Protein AF-A0A5C4J0H8-F1 (afdb_monomer_lite)

InterPro domains:
  IPR025110 AMP-binding enzyme, C-terminal domain [PF13193] (44-90)
  IPR045851 AMP-binding enzyme domain superfamily [G3DSA:3.30.300.30] (10-101)

Organism: NCBI:txid2508997

pLDDT: mean 73.98, std 18.16, range [33.25, 94.31]

Sequence (106 aa):
SPGGSGAGRRPMDQAVARARQHSVGNLLHRTARRYPDKVAVVSGQRRVTFAEFDAAVNDVSAHVRERLAGYKRPKYVVFADSLPKNPSGKILKRELRARHGGLAES

Secondary structure (DSSP, 8-state):
-------PPPHHHHHHHHHHHT-HHHHHHHHHHHSTTSEEEEETTEEEEHHHHHHHHHHHHHHHHHHS-GGGS-S-----S---B-TTS-B-HHHHHHHHGGGGG-

Structure (mmCIF, N/CA/C/O backbone):
data_AF-A0A5C4J0H8-F1
#
_entry.id   AF-A0A5C4J0H8-F1
#
loop_
_atom_site.group_PDB
_atom_site.id
_atom_site.type_symbol
_atom_site.label_atom_id
_atom_site.label_alt_id
_atom_site.label_comp_id
_atom_site.label_asym_id
_atom_site.label_entity_id
_atom_site.label_seq_id
_atom_site.pdbx_PDB_ins_code
_atom_site.Cartn_x
_atom_site.Cartn_y
_atom_site.Cartn_z
_atom_site.occupancy
_atom_site.B_iso_or_equiv
_atom_site.auth_seq_id
_atom_site.auth_comp_id
_atom_site.auth_asym_id
_atom_site.auth_atom_id
_atom_site.pdbx_PDB_model_num
ATOM 1 N N . SER A 1 1 ? -6.389 -11.241 -53.288 1.00 34.34 1 SER A N 1
ATOM 2 C CA . SER A 1 1 ? -5.378 -10.535 -52.474 1.00 34.34 1 SER A CA 1
ATOM 3 C C . SER A 1 1 ? -5.359 -9.058 -52.822 1.00 34.34 1 SER A C 1
ATOM 5 O O . SER A 1 1 ? -5.533 -8.773 -53.999 1.00 34.34 1 SER A O 1
ATOM 7 N N . PRO A 1 2 ? -5.014 -8.150 -51.891 1.00 56.47 2 PRO A N 1
ATOM 8 C CA . PRO A 1 2 ? -5.440 -8.095 -50.484 1.00 56.47 2 PRO A CA 1
ATOM 9 C C . PRO A 1 2 ? -5.848 -6.656 -50.060 1.00 56.47 2 PRO A C 1
ATOM 11 O O . PRO A 1 2 ? -5.533 -5.693 -50.750 1.00 56.47 2 PRO A O 1
ATOM 14 N N . GLY A 1 3 ? -6.468 -6.483 -48.886 1.00 34.91 3 GLY A N 1
ATOM 15 C CA . GLY A 1 3 ? -6.481 -5.173 -48.220 1.00 34.91 3 GLY A CA 1
ATOM 16 C C . GLY A 1 3 ? -7.513 -5.004 -47.105 1.00 34.91 3 GLY A C 1
ATOM 17 O O . GLY A 1 3 ? -8.700 -4.916 -47.383 1.00 34.91 3 GLY A O 1
ATOM 18 N N . GLY A 1 4 ? -7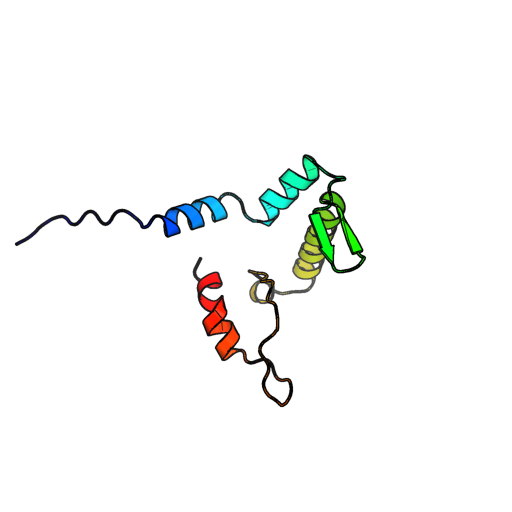.042 -4.875 -45.857 1.00 33.25 4 GLY A N 1
ATOM 19 C CA . GLY A 1 4 ? -7.771 -4.134 -44.817 1.00 33.25 4 GLY A CA 1
ATOM 20 C C . GLY A 1 4 ? -8.355 -4.923 -43.642 1.00 33.25 4 GLY A C 1
ATOM 21 O O . GLY A 1 4 ? -9.523 -4.753 -43.316 1.00 33.25 4 GLY A O 1
ATOM 22 N N . SER A 1 5 ? -7.550 -5.737 -42.952 1.00 39.12 5 SER A N 1
ATOM 23 C CA . SER A 1 5 ? -7.891 -6.259 -41.618 1.00 39.12 5 SER A CA 1
ATOM 24 C C . SER A 1 5 ? -7.893 -5.121 -40.585 1.00 39.1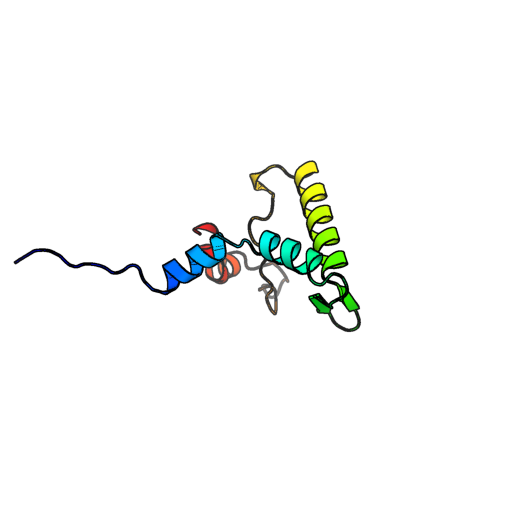2 5 SER A C 1
ATOM 26 O O . SER A 1 5 ? -6.844 -4.752 -40.052 1.00 39.12 5 SER A O 1
ATOM 28 N N . GLY A 1 6 ? -9.074 -4.585 -40.275 1.00 45.50 6 GLY A N 1
ATOM 29 C CA . GLY A 1 6 ? -9.310 -3.742 -39.106 1.00 45.50 6 GLY A CA 1
ATOM 30 C C . GLY A 1 6 ? -9.179 -4.561 -37.823 1.00 45.50 6 GLY A C 1
ATOM 31 O O . GLY A 1 6 ? -10.156 -5.114 -37.325 1.00 45.50 6 GLY A O 1
ATOM 32 N N . ALA A 1 7 ? -7.964 -4.652 -37.282 1.00 45.28 7 ALA A N 1
ATOM 33 C CA . ALA A 1 7 ? -7.727 -5.236 -35.968 1.00 45.28 7 ALA A CA 1
ATOM 34 C C . ALA A 1 7 ? -8.271 -4.282 -34.890 1.00 45.28 7 ALA A C 1
ATOM 36 O O . ALA A 1 7 ? -7.575 -3.382 -34.415 1.00 45.28 7 ALA A O 1
ATOM 37 N N . GLY A 1 8 ? -9.543 -4.461 -34.524 1.00 46.00 8 GLY A N 1
ATOM 38 C CA . GLY A 1 8 ? -10.130 -3.839 -33.343 1.00 46.00 8 GLY A CA 1
ATOM 39 C C . GLY A 1 8 ? -9.268 -4.161 -32.123 1.00 46.00 8 GLY A C 1
ATOM 40 O O . GLY A 1 8 ? -9.045 -5.327 -31.796 1.00 46.00 8 GLY A O 1
ATOM 41 N N . ARG A 1 9 ? -8.730 -3.120 -31.479 1.00 47.44 9 ARG A N 1
ATOM 42 C CA . ARG A 1 9 ? -7.897 -3.246 -30.275 1.00 47.44 9 ARG A CA 1
ATOM 43 C C . ARG A 1 9 ? -8.648 -4.088 -29.235 1.00 47.44 9 ARG A C 1
ATOM 45 O O . ARG A 1 9 ? -9.810 -3.793 -28.945 1.00 47.44 9 ARG A O 1
ATOM 52 N N . ARG A 1 10 ? -8.009 -5.145 -28.717 1.00 47.41 10 ARG A N 1
ATOM 53 C CA . ARG A 1 10 ? -8.671 -6.169 -27.891 1.00 47.41 10 ARG A CA 1
ATOM 54 C C . ARG A 1 10 ? -9.324 -5.533 -26.649 1.00 47.41 10 ARG A C 1
ATOM 56 O O . ARG A 1 10 ? -8.739 -4.619 -26.070 1.00 47.41 10 ARG A O 1
ATOM 63 N N . PRO A 1 11 ? -10.483 -6.035 -26.180 1.00 45.03 11 PRO A N 1
ATOM 64 C CA . PRO A 1 11 ? -11.201 -5.498 -25.014 1.00 45.03 11 PRO A CA 1
ATOM 65 C C . PRO A 1 11 ? -10.332 -5.362 -23.752 1.00 45.03 11 PRO A C 1
ATOM 67 O O . PRO A 1 11 ? -10.494 -4.424 -22.973 1.00 45.03 11 PRO A O 1
ATOM 70 N N . MET A 1 12 ? -9.360 -6.268 -23.591 1.00 38.31 12 MET A N 1
ATOM 71 C CA . MET A 1 12 ? -8.393 -6.262 -22.493 1.00 38.31 12 MET A CA 1
ATOM 72 C C . MET A 1 12 ? -7.502 -5.005 -22.500 1.00 38.31 12 MET A C 1
ATOM 74 O O . MET A 1 12 ? -7.261 -4.426 -21.445 1.00 38.31 12 MET A O 1
ATOM 78 N N . ASP A 1 13 ? -7.083 -4.520 -23.674 1.00 41.00 13 ASP A N 1
ATOM 79 C CA . ASP A 1 13 ? -6.216 -3.339 -23.796 1.00 41.00 13 ASP A CA 1
ATOM 80 C C . ASP A 1 13 ? -6.963 -2.057 -23.396 1.00 41.00 13 ASP A C 1
ATOM 82 O O . ASP A 1 13 ? -6.387 -1.149 -22.797 1.00 41.00 13 ASP A O 1
ATOM 86 N N . GLN A 1 14 ? -8.272 -1.994 -23.667 1.00 38.75 14 GLN A N 1
ATOM 87 C CA . GLN A 1 14 ? -9.125 -0.873 -23.261 1.00 38.75 14 GLN A CA 1
ATOM 88 C C . GLN A 1 14 ? -9.427 -0.888 -21.756 1.00 38.75 14 GLN A C 1
ATOM 90 O O . GLN A 1 14 ? -9.462 0.171 -21.126 1.00 38.75 14 GLN A O 1
ATOM 95 N N . ALA A 1 15 ? -9.598 -2.074 -21.161 1.00 42.88 15 ALA A N 1
ATOM 96 C CA . ALA A 1 15 ? -9.755 -2.234 -19.716 1.00 42.88 15 ALA A CA 1
ATOM 97 C C . ALA A 1 15 ? -8.474 -1.841 -18.963 1.00 42.88 15 ALA A C 1
ATOM 99 O O . ALA A 1 15 ? -8.536 -1.094 -17.986 1.00 42.88 15 ALA A O 1
ATOM 100 N N . VAL A 1 16 ? -7.309 -2.257 -19.471 1.00 46.75 16 VAL A N 1
ATOM 101 C CA . VAL A 1 16 ? -5.998 -1.854 -18.947 1.00 46.75 16 VAL A CA 1
ATOM 102 C C . VAL A 1 16 ? -5.786 -0.343 -19.106 1.00 46.75 16 VAL A C 1
ATOM 104 O O . VAL A 1 16 ? -5.356 0.310 -18.160 1.00 46.75 16 VAL A O 1
ATOM 107 N N . ALA A 1 17 ? -6.159 0.261 -20.240 1.00 43.75 17 ALA A N 1
ATOM 108 C CA . ALA A 1 17 ? -6.060 1.711 -20.445 1.00 43.75 17 ALA A CA 1
ATOM 109 C C . ALA A 1 17 ? -6.992 2.530 -19.524 1.00 43.75 17 ALA A C 1
ATOM 111 O O . ALA A 1 17 ? -6.567 3.545 -18.967 1.00 43.75 17 ALA A O 1
ATOM 112 N N . ARG A 1 18 ? -8.234 2.078 -19.288 1.00 43.03 18 ARG A N 1
ATOM 113 C CA . ARG A 1 18 ? -9.139 2.681 -18.286 1.00 43.03 18 ARG A CA 1
ATOM 114 C C . ARG A 1 18 ? -8.610 2.521 -16.861 1.00 43.03 18 ARG A C 1
ATOM 116 O O . ARG A 1 18 ? -8.686 3.464 -16.078 1.00 43.03 18 ARG A O 1
ATOM 123 N N . ALA A 1 19 ? -8.019 1.371 -16.535 1.00 43.72 19 ALA A N 1
ATOM 124 C CA . ALA A 1 19 ? -7.353 1.162 -15.252 1.00 43.72 19 ALA A CA 1
ATOM 125 C C . ALA A 1 19 ? -6.136 2.093 -15.078 1.00 43.72 19 ALA A C 1
ATOM 127 O O . ALA A 1 19 ? -5.895 2.589 -13.983 1.00 43.72 19 ALA A O 1
ATOM 128 N N . ARG A 1 20 ? -5.410 2.427 -16.156 1.00 42.94 20 ARG A N 1
ATOM 129 C CA . ARG A 1 20 ? -4.316 3.419 -16.126 1.00 42.94 20 ARG A CA 1
ATOM 130 C C . ARG A 1 20 ? -4.800 4.860 -15.920 1.00 42.94 20 ARG A C 1
ATOM 132 O O . ARG A 1 20 ? -4.115 5.625 -15.246 1.00 42.94 20 ARG A O 1
ATOM 139 N N . GLN A 1 21 ? -5.981 5.236 -16.427 1.00 42.97 21 GLN A N 1
ATOM 140 C CA . GLN A 1 21 ? -6.589 6.556 -16.157 1.00 42.97 21 GLN A CA 1
ATOM 141 C C . GLN A 1 21 ? -6.977 6.741 -14.680 1.00 42.97 21 GLN A C 1
ATOM 143 O O . GLN A 1 21 ? -7.111 7.868 -14.192 1.00 42.97 21 GLN A O 1
ATOM 148 N N . HIS A 1 22 ? -7.141 5.646 -13.942 1.00 45.50 22 HIS A N 1
ATOM 149 C CA . HIS A 1 22 ? -7.384 5.637 -12.507 1.00 45.50 22 HIS A CA 1
ATOM 150 C C . HIS A 1 22 ? -6.343 4.755 -11.830 1.00 45.50 22 HIS A C 1
ATOM 152 O O . HIS A 1 22 ? -6.662 3.656 -11.384 1.00 45.50 22 HIS A O 1
ATOM 158 N N . SER A 1 23 ? -5.098 5.244 -11.745 1.00 62.03 23 SER A N 1
ATOM 159 C CA . SER A 1 23 ? -4.074 4.574 -10.940 1.00 62.03 23 SER A CA 1
ATOM 160 C C . SER A 1 23 ? -4.662 4.191 -9.578 1.00 62.03 23 SER A C 1
ATOM 162 O O . SER A 1 23 ? -5.451 4.944 -8.999 1.00 62.03 23 SER A O 1
ATOM 164 N N . VAL A 1 24 ? -4.306 3.012 -9.069 1.00 63.59 24 VAL A N 1
ATOM 165 C CA . VAL A 1 24 ? -4.835 2.502 -7.791 1.00 63.59 24 VAL A CA 1
ATOM 166 C C . VAL A 1 24 ? -4.660 3.534 -6.670 1.00 63.59 24 VAL A C 1
ATOM 168 O O . VAL A 1 24 ? -5.567 3.711 -5.864 1.00 63.59 24 VAL A O 1
ATOM 171 N N . GLY A 1 25 ? -3.559 4.297 -6.689 1.00 65.88 25 GLY A N 1
ATOM 172 C CA . GLY A 1 25 ? -3.339 5.427 -5.780 1.00 65.88 25 GLY A CA 1
ATOM 173 C C . GLY A 1 25 ? -4.344 6.574 -5.953 1.00 65.88 25 GLY A C 1
ATOM 174 O O . GLY A 1 25 ? -4.878 7.066 -4.967 1.00 65.88 25 GLY A O 1
ATOM 175 N N . ASN A 1 26 ? -4.689 6.963 -7.186 1.00 71.81 26 ASN A N 1
ATOM 176 C CA . ASN A 1 26 ? -5.713 7.988 -7.426 1.00 71.81 26 ASN A CA 1
ATOM 177 C C . ASN A 1 26 ? -7.116 7.526 -7.015 1.00 71.81 26 ASN A C 1
ATOM 179 O O . ASN A 1 26 ? -7.919 8.331 -6.544 1.00 71.81 26 ASN A O 1
ATOM 183 N N . LEU A 1 27 ? -7.440 6.245 -7.204 1.00 72.12 27 LEU A N 1
ATOM 184 C CA . LEU A 1 27 ? -8.717 5.697 -6.754 1.00 72.12 27 LEU A CA 1
ATOM 185 C C . LEU A 1 27 ? -8.785 5.620 -5.224 1.00 72.12 27 LEU A C 1
ATOM 187 O O . LEU A 1 27 ? -9.809 5.999 -4.653 1.00 72.12 27 LEU A O 1
ATOM 191 N N . LEU A 1 28 ? -7.698 5.191 -4.577 1.00 80.62 28 LEU A N 1
ATOM 192 C CA . LEU A 1 28 ? -7.566 5.162 -3.122 1.00 80.62 28 LEU A CA 1
ATOM 193 C C . LEU A 1 28 ? -7.765 6.558 -2.533 1.00 80.62 28 LEU A C 1
ATOM 195 O O . LEU A 1 28 ? -8.681 6.745 -1.737 1.00 80.62 28 LEU A O 1
ATOM 199 N N . HIS A 1 29 ? -7.009 7.547 -3.009 1.00 82.81 29 HIS A N 1
ATOM 200 C CA . HIS A 1 29 ? -7.085 8.914 -2.506 1.00 82.81 29 HIS A CA 1
ATOM 201 C C . HIS A 1 29 ? -8.492 9.517 -2.656 1.00 82.81 29 HIS A C 1
ATOM 203 O O . HIS A 1 29 ? -9.042 10.114 -1.728 1.00 82.81 29 HIS A O 1
ATOM 209 N N . ARG A 1 30 ? -9.148 9.309 -3.809 1.00 82.50 30 ARG A N 1
ATOM 210 C CA . ARG A 1 30 ? -10.539 9.759 -4.010 1.00 82.50 30 ARG A CA 1
ATOM 211 C C . ARG A 1 30 ? -11.522 9.063 -3.072 1.00 82.50 30 ARG A C 1
ATOM 213 O O . ARG A 1 30 ? -12.435 9.711 -2.563 1.00 82.50 30 ARG A O 1
ATOM 220 N N . THR A 1 31 ? -11.348 7.764 -2.849 1.00 79.69 31 THR A N 1
ATOM 221 C CA . THR A 1 31 ? -12.231 6.977 -1.978 1.00 79.69 31 THR A CA 1
ATOM 222 C C . THR A 1 31 ? -12.030 7.352 -0.513 1.00 79.69 31 THR A C 1
ATOM 224 O O . THR A 1 31 ? -13.019 7.520 0.192 1.00 79.69 31 THR A O 1
ATOM 227 N N . ALA A 1 32 ? -10.791 7.598 -0.082 1.00 86.75 32 ALA A N 1
ATOM 228 C CA . ALA A 1 32 ? -10.461 8.086 1.256 1.00 86.75 32 ALA A CA 1
ATOM 229 C C . ALA A 1 32 ? -11.087 9.449 1.553 1.00 86.75 32 ALA A C 1
ATOM 231 O O . ALA A 1 32 ? -11.650 9.646 2.623 1.00 86.75 32 ALA A O 1
ATOM 232 N N . ARG A 1 33 ? -11.102 10.363 0.575 1.00 89.62 33 ARG A N 1
ATOM 233 C CA . ARG A 1 33 ? -11.814 11.644 0.715 1.00 89.62 33 ARG A CA 1
ATOM 234 C C . ARG A 1 33 ? -13.335 11.495 0.761 1.00 89.62 33 ARG A C 1
ATOM 236 O O . ARG A 1 33 ? -14.007 12.341 1.340 1.00 89.62 33 ARG A O 1
ATOM 243 N N . ARG A 1 34 ? -13.890 10.469 0.107 1.00 86.94 34 ARG A N 1
ATOM 244 C CA . ARG A 1 34 ? -15.343 10.261 0.004 1.00 86.94 34 ARG A CA 1
ATOM 245 C C . ARG A 1 34 ? -15.916 9.456 1.172 1.00 86.94 34 ARG A C 1
ATOM 247 O O . ARG A 1 34 ? -17.053 9.703 1.560 1.00 86.94 34 ARG A O 1
ATOM 254 N N . TYR A 1 35 ? -15.153 8.502 1.696 1.00 90.06 35 TYR A N 1
ATOM 255 C CA . TYR A 1 35 ? -15.562 7.561 2.736 1.00 90.06 35 TYR A CA 1
ATOM 256 C C . TYR A 1 35 ? -14.406 7.312 3.727 1.00 90.06 35 TYR A C 1
ATOM 258 O O . TYR A 1 35 ? -13.896 6.190 3.785 1.00 90.06 35 TYR A O 1
ATOM 266 N N . PRO A 1 36 ? -13.970 8.333 4.487 1.00 89.81 36 PRO A N 1
ATOM 267 C CA . PRO A 1 36 ? -12.753 8.263 5.300 1.00 89.81 36 PRO A CA 1
ATOM 268 C C . PRO A 1 36 ? -12.796 7.152 6.349 1.00 89.81 36 PRO A C 1
ATOM 270 O O . PRO A 1 36 ? -11.826 6.411 6.469 1.00 89.81 36 PRO A O 1
ATOM 273 N N . ASP A 1 37 ? -13.939 6.973 7.016 1.00 92.44 37 ASP A N 1
ATOM 274 C CA . ASP A 1 37 ? -14.093 6.037 8.138 1.00 92.44 37 ASP A CA 1
ATOM 275 C C . ASP A 1 37 ? -14.448 4.606 7.702 1.00 92.44 37 ASP A C 1
ATOM 277 O O . ASP A 1 37 ? -14.552 3.694 8.525 1.00 92.44 37 ASP A O 1
ATOM 281 N N . LYS A 1 38 ? -14.654 4.369 6.398 1.00 85.88 38 LYS A N 1
ATOM 282 C CA . LYS A 1 38 ? -14.923 3.014 5.903 1.00 85.88 38 LYS A CA 1
ATOM 283 C C . LYS A 1 38 ? -13.657 2.175 5.975 1.00 85.88 38 LYS A C 1
ATOM 285 O O . LYS A 1 38 ? -12.583 2.616 5.576 1.00 85.88 38 LYS A O 1
ATOM 290 N N . VAL A 1 39 ? -13.808 0.924 6.397 1.00 88.50 39 VAL A N 1
ATOM 291 C CA . VAL A 1 39 ? -12.717 -0.055 6.399 1.00 88.50 39 VAL A CA 1
ATOM 292 C C . VAL A 1 39 ? -12.294 -0.366 4.958 1.00 88.50 39 VAL A C 1
ATOM 294 O O . VAL A 1 39 ? -13.120 -0.781 4.145 1.00 88.50 39 VAL A O 1
ATOM 297 N N . ALA A 1 40 ? -11.008 -0.168 4.662 1.00 83.06 40 ALA A N 1
ATOM 298 C CA . ALA A 1 40 ? -10.376 -0.418 3.367 1.00 83.06 40 ALA A CA 1
ATOM 299 C C . ALA A 1 40 ? -9.607 -1.743 3.337 1.00 83.06 40 ALA A C 1
ATOM 301 O O . ALA A 1 40 ? -9.617 -2.447 2.329 1.00 83.06 40 ALA A O 1
ATOM 302 N N . VAL A 1 41 ? -8.937 -2.082 4.443 1.00 83.94 41 VAL A N 1
ATOM 303 C CA . VAL A 1 41 ? -8.094 -3.278 4.556 1.00 83.94 41 VAL A CA 1
ATOM 304 C C . VAL A 1 41 ? -8.426 -4.020 5.845 1.00 83.94 41 VAL A C 1
ATOM 306 O O . VAL A 1 41 ? -8.521 -3.420 6.917 1.00 83.94 41 VAL A O 1
ATOM 309 N N . VAL A 1 42 ? -8.562 -5.342 5.742 1.00 86.56 42 VAL A N 1
ATOM 310 C CA . VAL A 1 42 ? -8.675 -6.253 6.886 1.00 86.56 42 VAL A CA 1
ATOM 311 C C . VAL A 1 42 ? -7.558 -7.285 6.785 1.00 86.56 42 VAL A C 1
ATOM 313 O O . VAL A 1 42 ? -7.457 -7.989 5.785 1.00 86.56 42 VAL A O 1
ATOM 316 N N . SER A 1 43 ? -6.717 -7.369 7.814 1.00 76.81 43 SER A N 1
ATOM 317 C CA . SER A 1 43 ? -5.629 -8.346 7.916 1.00 76.81 43 SER A CA 1
ATOM 318 C C . SER A 1 43 ? -5.660 -8.982 9.302 1.00 76.81 43 SER A C 1
ATOM 320 O O . SER A 1 43 ? -5.188 -8.398 10.281 1.00 76.81 43 SER A O 1
ATOM 322 N N . GLY A 1 44 ? -6.246 -10.176 9.398 1.00 88.75 44 GLY A N 1
ATOM 323 C CA . GLY A 1 44 ? -6.518 -10.824 10.680 1.00 88.75 44 GLY A CA 1
ATOM 324 C C . GLY A 1 44 ? -7.439 -9.962 11.548 1.00 88.75 44 GLY A C 1
ATOM 325 O O . GLY A 1 44 ? -8.531 -9.587 11.126 1.00 88.75 44 GLY A O 1
ATOM 326 N N . GLN A 1 45 ? -6.989 -9.619 12.757 1.00 90.19 45 GLN A N 1
ATOM 327 C CA . GLN A 1 45 ? -7.737 -8.747 13.671 1.00 90.19 45 GLN A CA 1
ATOM 328 C C . GLN A 1 45 ? -7.637 -7.258 13.314 1.00 90.19 45 GLN A C 1
ATOM 330 O O . GLN A 1 45 ? -8.455 -6.460 13.774 1.00 90.19 45 GLN A O 1
ATOM 335 N N . ARG A 1 46 ? -6.659 -6.866 12.489 1.00 85.94 46 ARG A N 1
ATOM 336 C CA . ARG A 1 46 ? -6.435 -5.462 12.155 1.00 85.94 46 ARG A CA 1
ATOM 337 C C . ARG A 1 46 ? -7.405 -5.009 11.073 1.00 85.94 46 ARG A C 1
ATOM 339 O O . ARG A 1 46 ? -7.496 -5.624 10.012 1.00 85.94 46 ARG A O 1
ATOM 346 N N . ARG A 1 47 ? -8.087 -3.900 11.340 1.00 89.31 47 ARG A N 1
ATOM 347 C CA . ARG A 1 47 ? -8.924 -3.166 10.389 1.00 89.31 47 ARG A CA 1
ATOM 348 C C . ARG A 1 47 ? -8.303 -1.790 10.194 1.00 89.31 47 ARG A C 1
ATOM 350 O O . ARG A 1 47 ? -7.907 -1.174 11.176 1.00 89.31 47 ARG A O 1
ATOM 357 N N . VAL A 1 48 ? -8.177 -1.360 8.946 1.00 87.81 48 VAL A N 1
ATOM 358 C CA . VAL A 1 4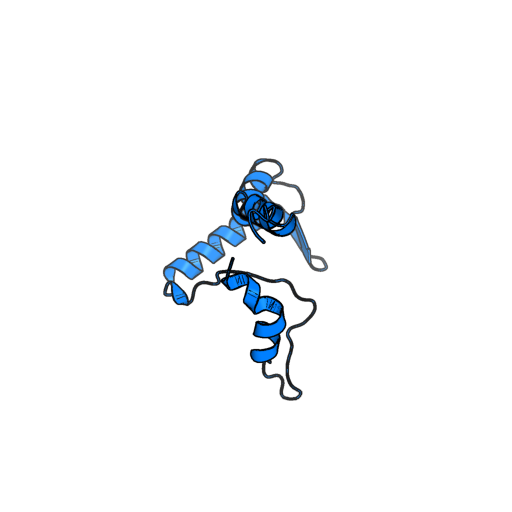8 ? -7.620 -0.053 8.575 1.00 87.81 48 VAL A CA 1
ATOM 359 C C . VAL A 1 48 ? -8.639 0.655 7.698 1.00 87.81 48 VAL A C 1
ATOM 361 O O . VAL A 1 48 ? -9.168 0.057 6.755 1.00 87.81 48 VAL A O 1
ATOM 364 N N . THR A 1 49 ? -8.940 1.903 8.025 1.00 91.75 49 THR A N 1
ATOM 365 C CA . THR A 1 49 ? -9.863 2.754 7.269 1.00 91.75 49 THR A CA 1
ATOM 366 C C . THR A 1 49 ? -9.237 3.267 5.970 1.00 91.75 49 THR A C 1
ATOM 368 O O . THR A 1 49 ? -8.023 3.180 5.771 1.00 91.75 49 THR A O 1
ATOM 371 N N . PHE A 1 50 ? -10.044 3.803 5.051 1.00 84.44 50 PHE A N 1
ATOM 372 C CA . PHE A 1 50 ? -9.517 4.395 3.819 1.00 84.44 50 PHE A CA 1
ATOM 373 C C . PHE A 1 50 ? -8.614 5.602 4.095 1.00 84.44 50 PHE A C 1
ATOM 375 O O . PHE A 1 50 ? -7.607 5.749 3.405 1.00 84.44 50 PHE A O 1
ATOM 382 N N . ALA A 1 51 ? -8.932 6.434 5.092 1.00 85.56 51 ALA A N 1
ATOM 383 C CA . ALA A 1 51 ? -8.097 7.578 5.460 1.00 85.56 51 ALA A CA 1
ATOM 384 C C . ALA A 1 51 ? -6.725 7.140 5.998 1.00 85.56 51 ALA A C 1
ATOM 386 O O . ALA A 1 51 ? -5.692 7.621 5.535 1.00 85.56 51 ALA A O 1
ATOM 387 N N . GLU A 1 52 ? -6.705 6.175 6.920 1.00 87.56 52 GLU A N 1
ATOM 388 C CA . GLU A 1 52 ? -5.459 5.623 7.465 1.00 87.56 52 GLU A CA 1
ATOM 389 C C . GLU A 1 52 ? -4.628 4.924 6.385 1.00 87.56 52 GLU A C 1
ATOM 391 O O . GLU A 1 52 ? -3.400 5.030 6.371 1.00 87.56 52 GLU A O 1
ATOM 396 N N . PHE A 1 53 ? -5.285 4.219 5.459 1.00 86.94 53 PHE A N 1
ATOM 397 C CA . PHE A 1 53 ? -4.592 3.531 4.378 1.00 86.94 53 PHE A CA 1
ATOM 398 C C . PHE A 1 53 ? -3.977 4.513 3.370 1.00 86.94 53 PHE A C 1
ATOM 400 O O . PHE A 1 53 ? -2.832 4.316 2.967 1.00 86.94 53 PHE A O 1
ATOM 407 N N . ASP A 1 54 ? -4.682 5.589 3.005 1.00 85.44 54 ASP A N 1
ATOM 408 C CA . ASP A 1 54 ? -4.145 6.644 2.131 1.00 85.44 54 ASP A CA 1
ATOM 409 C C . ASP A 1 54 ? -2.943 7.356 2.772 1.00 85.44 54 ASP A C 1
ATOM 411 O O . ASP A 1 54 ? -1.905 7.521 2.129 1.00 85.44 54 ASP A O 1
ATOM 415 N N . ALA A 1 55 ? -3.038 7.700 4.062 1.00 85.75 55 ALA A N 1
ATOM 416 C CA . ALA A 1 55 ? -1.935 8.302 4.810 1.00 85.75 55 ALA A CA 1
ATOM 417 C C . ALA A 1 55 ? -0.695 7.391 4.828 1.00 85.75 55 ALA A C 1
ATOM 419 O O . ALA A 1 55 ? 0.391 7.817 4.439 1.00 85.75 55 ALA A O 1
ATOM 420 N N . ALA A 1 56 ? -0.866 6.109 5.164 1.00 85.19 56 ALA A N 1
ATOM 421 C CA . ALA A 1 56 ? 0.236 5.150 5.189 1.00 85.19 56 ALA A CA 1
ATOM 422 C C . ALA A 1 56 ? 0.898 4.966 3.810 1.00 85.19 56 ALA A C 1
ATOM 424 O O . ALA A 1 56 ? 2.121 4.852 3.710 1.00 85.19 56 ALA A O 1
ATOM 425 N N . VAL A 1 57 ? 0.110 4.949 2.729 1.00 85.12 57 VAL A N 1
ATOM 426 C CA . VAL A 1 57 ? 0.638 4.869 1.357 1.00 85.12 57 VAL A CA 1
ATOM 427 C C . VAL A 1 57 ? 1.462 6.111 1.009 1.00 85.12 57 VAL A C 1
ATOM 429 O O . VAL A 1 57 ? 2.547 5.981 0.431 1.00 85.12 57 VAL A O 1
ATOM 432 N N . ASN A 1 58 ? 0.985 7.302 1.378 1.00 84.12 58 ASN A N 1
ATOM 433 C CA . ASN A 1 58 ? 1.706 8.554 1.159 1.00 84.12 58 ASN A CA 1
ATOM 434 C C . ASN A 1 58 ? 3.023 8.597 1.945 1.00 84.12 58 ASN A C 1
ATOM 436 O O . ASN A 1 58 ? 4.058 8.931 1.362 1.00 84.12 58 ASN A O 1
ATOM 440 N N . ASP A 1 59 ? 3.015 8.165 3.206 1.00 85.88 59 ASP A N 1
ATOM 441 C CA . ASP A 1 59 ? 4.208 8.109 4.055 1.00 85.88 59 ASP A CA 1
ATOM 442 C C . ASP A 1 59 ? 5.265 7.157 3.490 1.00 85.88 59 ASP A C 1
ATOM 444 O O . ASP A 1 59 ? 6.435 7.523 3.351 1.00 85.88 59 ASP A O 1
ATOM 448 N N . VAL A 1 60 ? 4.865 5.947 3.086 1.00 84.00 60 VAL A N 1
ATOM 449 C CA . VAL A 1 60 ? 5.782 4.976 2.467 1.00 84.00 60 VAL A CA 1
ATOM 450 C C . VAL A 1 60 ? 6.346 5.526 1.158 1.00 84.00 60 VAL A C 1
ATOM 452 O O . VAL A 1 60 ? 7.549 5.421 0.908 1.00 84.00 60 VAL A O 1
ATOM 455 N N . SER A 1 61 ? 5.505 6.147 0.327 1.00 83.06 61 SER A N 1
ATOM 456 C CA . SER A 1 61 ? 5.927 6.780 -0.925 1.00 83.06 61 SER A CA 1
ATOM 457 C C . SER A 1 61 ? 6.952 7.894 -0.681 1.00 83.06 61 SER A C 1
ATOM 459 O O . SER A 1 61 ? 8.000 7.916 -1.333 1.00 83.06 61 SER A O 1
ATOM 461 N N . ALA A 1 62 ? 6.709 8.779 0.291 1.00 85.06 62 ALA A N 1
ATOM 462 C CA . ALA A 1 62 ? 7.633 9.844 0.673 1.00 85.06 62 ALA A CA 1
ATOM 463 C C . ALA A 1 62 ? 8.960 9.282 1.207 1.00 85.06 62 ALA A C 1
ATOM 465 O O . ALA A 1 62 ? 10.031 9.636 0.707 1.00 85.06 62 ALA A O 1
ATOM 466 N N . HIS A 1 63 ? 8.891 8.326 2.137 1.00 85.25 63 HIS A N 1
ATOM 467 C CA . HIS A 1 63 ? 10.055 7.680 2.741 1.00 85.25 63 HIS A CA 1
ATOM 468 C C . HIS A 1 63 ? 10.957 7.010 1.694 1.00 85.25 63 HIS A C 1
ATOM 470 O O . HIS A 1 63 ? 12.185 7.142 1.731 1.00 85.25 63 HIS A O 1
ATOM 476 N N . VAL A 1 64 ? 10.343 6.315 0.732 1.00 86.50 64 VAL A N 1
ATOM 477 C CA . VAL A 1 64 ? 11.033 5.649 -0.376 1.00 86.50 64 VAL A CA 1
ATOM 478 C C . VAL A 1 64 ? 11.608 6.662 -1.369 1.00 86.50 64 VAL A C 1
ATOM 480 O O . VAL A 1 64 ? 12.712 6.459 -1.874 1.00 86.50 64 VAL A O 1
ATOM 483 N N . ARG A 1 65 ? 10.906 7.765 -1.657 1.00 85.44 65 ARG A N 1
ATOM 484 C CA . ARG A 1 65 ? 11.406 8.827 -2.548 1.00 85.44 65 ARG A CA 1
ATOM 485 C C . ARG A 1 65 ? 12.651 9.516 -2.008 1.00 85.44 65 ARG A C 1
ATOM 487 O O . ARG A 1 65 ? 13.528 9.827 -2.809 1.00 85.44 65 ARG A O 1
ATOM 494 N N . GLU A 1 66 ? 12.722 9.711 -0.697 1.00 89.81 66 GLU A N 1
ATOM 495 C CA . GLU A 1 66 ? 13.860 10.336 -0.022 1.00 89.81 66 GLU A CA 1
ATOM 496 C C . GLU A 1 66 ? 15.100 9.425 -0.004 1.00 89.81 66 GLU A C 1
ATOM 498 O O . GLU A 1 66 ? 16.217 9.892 -0.203 1.00 89.81 66 GLU A O 1
ATOM 503 N N . ARG A 1 67 ? 14.916 8.112 0.194 1.00 89.38 67 ARG A N 1
ATOM 504 C CA . ARG A 1 67 ? 16.028 7.172 0.452 1.00 89.38 67 ARG A CA 1
ATOM 505 C C . ARG A 1 67 ? 16.457 6.340 -0.750 1.00 89.38 67 ARG A C 1
ATOM 507 O O . ARG A 1 67 ? 17.568 5.810 -0.762 1.00 89.38 67 ARG A O 1
ATOM 514 N N . LEU A 1 68 ? 15.596 6.174 -1.755 1.00 88.31 68 LEU A N 1
ATOM 515 C CA . LEU A 1 68 ? 15.865 5.310 -2.903 1.00 88.31 68 LEU A CA 1
ATOM 516 C C . LEU A 1 68 ? 16.023 6.110 -4.195 1.00 88.31 68 LEU A C 1
ATOM 518 O O . L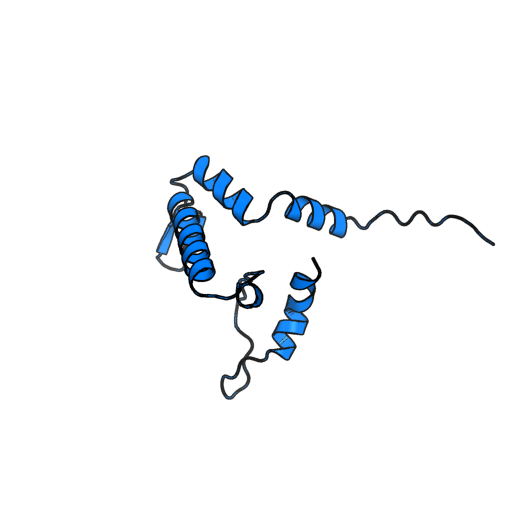EU A 1 68 ? 15.162 6.906 -4.576 1.00 88.31 68 LEU A O 1
ATOM 522 N N . ALA A 1 69 ? 17.091 5.798 -4.936 1.00 84.62 69 ALA A N 1
ATOM 523 C CA . ALA A 1 69 ? 17.250 6.222 -6.323 1.00 84.62 69 ALA A CA 1
ATOM 524 C C . ALA A 1 69 ? 16.042 5.782 -7.169 1.00 84.62 69 ALA A C 1
ATOM 526 O O . ALA A 1 69 ? 15.432 4.747 -6.902 1.00 84.62 69 ALA A O 1
ATOM 527 N N . GLY A 1 70 ? 15.714 6.535 -8.223 1.00 80.88 70 GLY A N 1
ATOM 528 C CA . GLY A 1 70 ? 14.486 6.332 -9.004 1.00 80.88 70 GLY A CA 1
ATOM 529 C C . GLY A 1 70 ? 14.243 4.908 -9.497 1.00 80.88 70 GLY A C 1
ATOM 530 O O . GLY A 1 70 ? 13.120 4.422 -9.419 1.00 80.88 70 GLY A O 1
ATOM 531 N N . TYR A 1 71 ? 15.299 4.212 -9.916 1.00 81.44 71 TYR A N 1
ATOM 532 C CA . TYR A 1 71 ? 15.225 2.826 -10.384 1.00 81.44 71 TYR A CA 1
ATOM 533 C C . TYR A 1 71 ? 15.007 1.792 -9.264 1.00 81.44 71 TYR A C 1
ATOM 535 O O . TYR A 1 71 ? 14.645 0.655 -9.550 1.00 81.44 71 TYR A O 1
ATOM 543 N N . LYS A 1 72 ? 15.233 2.162 -7.997 1.00 82.69 72 LYS A N 1
ATOM 544 C CA . LYS A 1 72 ? 15.009 1.308 -6.819 1.00 82.69 72 LYS A CA 1
ATOM 545 C C . LYS A 1 72 ? 13.604 1.468 -6.236 1.00 82.69 72 LYS A C 1
ATOM 547 O O . LYS A 1 72 ? 13.233 0.712 -5.343 1.00 82.69 72 LYS A O 1
ATOM 552 N N . ARG A 1 73 ? 12.829 2.446 -6.713 1.00 82.94 73 ARG A N 1
ATOM 553 C CA . ARG A 1 73 ? 11.453 2.655 -6.259 1.00 82.94 73 ARG A CA 1
ATOM 554 C C . ARG A 1 73 ? 10.542 1.567 -6.843 1.00 82.94 73 ARG A C 1
ATOM 556 O O . ARG A 1 73 ? 10.584 1.349 -8.057 1.00 82.94 73 ARG A O 1
ATOM 563 N N . PRO A 1 74 ? 9.723 0.884 -6.023 1.00 75.25 74 PRO A N 1
ATOM 564 C CA . PRO A 1 74 ? 8.776 -0.107 -6.521 1.00 75.25 74 PRO A CA 1
ATOM 565 C C . PRO A 1 74 ? 7.793 0.544 -7.497 1.00 75.25 74 PRO A C 1
ATOM 567 O O . PRO A 1 74 ? 7.143 1.528 -7.154 1.00 75.25 74 PRO A O 1
ATOM 570 N N . LYS A 1 75 ? 7.683 0.000 -8.712 1.00 72.62 75 LYS A N 1
ATOM 571 C CA . LYS A 1 75 ? 6.702 0.466 -9.707 1.00 72.62 75 LYS A CA 1
ATOM 572 C C . LYS A 1 75 ? 5.338 -0.207 -9.551 1.00 72.62 75 LYS A C 1
ATOM 574 O O . LYS A 1 75 ? 4.323 0.388 -9.889 1.00 72.62 75 LYS A O 1
ATOM 579 N N . TYR A 1 76 ? 5.321 -1.427 -9.016 1.00 67.25 76 TYR A N 1
ATOM 580 C CA . TYR A 1 76 ? 4.119 -2.231 -8.817 1.00 67.25 76 TYR A CA 1
ATOM 581 C C . TYR A 1 76 ? 4.237 -3.002 -7.502 1.00 67.25 76 TYR A C 1
ATOM 583 O O . TYR A 1 76 ? 5.330 -3.436 -7.128 1.00 67.25 76 TYR A O 1
ATOM 591 N N . VAL A 1 77 ? 3.107 -3.187 -6.823 1.00 68.88 77 VAL A N 1
ATOM 592 C CA . VAL A 1 77 ? 2.971 -4.050 -5.646 1.00 68.88 77 VAL A CA 1
ATOM 593 C C . VAL A 1 77 ? 1.910 -5.088 -5.974 1.00 68.88 77 VAL A C 1
ATOM 595 O O . VAL A 1 77 ? 0.821 -4.740 -6.422 1.00 68.88 77 VAL A O 1
ATOM 598 N N . VAL A 1 78 ? 2.247 -6.360 -5.781 1.00 64.00 78 VAL A N 1
ATOM 599 C CA . VAL A 1 78 ? 1.350 -7.487 -6.041 1.00 64.00 78 VAL A CA 1
ATOM 600 C C . VAL A 1 78 ? 1.146 -8.225 -4.732 1.00 64.00 78 VAL A C 1
ATOM 602 O O . VAL A 1 78 ? 2.116 -8.646 -4.102 1.00 64.00 78 VAL A O 1
ATOM 605 N N . PHE A 1 79 ? -0.112 -8.384 -4.334 1.00 59.72 79 PHE A N 1
ATOM 606 C CA . PHE A 1 79 ? -0.476 -9.308 -3.271 1.00 59.72 79 PHE A CA 1
ATOM 607 C C . PHE A 1 79 ? -0.537 -10.712 -3.870 1.00 59.72 79 PHE A C 1
ATOM 609 O O . PHE A 1 79 ? -1.218 -10.934 -4.868 1.00 59.72 79 PHE A O 1
ATOM 616 N N . ALA A 1 80 ? 0.218 -11.634 -3.287 1.00 68.75 80 ALA A N 1
ATOM 617 C CA . ALA A 1 80 ? 0.256 -13.031 -3.685 1.00 68.75 80 ALA A CA 1
ATOM 618 C C . ALA A 1 80 ? 0.097 -13.893 -2.435 1.00 68.75 80 ALA A C 1
ATOM 620 O O . ALA A 1 80 ? 0.611 -13.533 -1.375 1.00 68.75 80 ALA A O 1
ATOM 621 N N . ASP A 1 81 ? -0.558 -15.042 -2.581 1.00 64.50 81 ASP A N 1
ATOM 622 C CA . ASP A 1 81 ? -0.812 -15.963 -1.466 1.00 64.50 81 ASP A CA 1
ATOM 623 C C . ASP A 1 81 ? 0.486 -16.464 -0.822 1.00 64.50 81 ASP A C 1
ATOM 625 O O . ASP A 1 81 ? 0.546 -16.749 0.372 1.00 64.50 81 ASP A O 1
ATOM 629 N N . SER A 1 82 ? 1.557 -16.564 -1.614 1.00 78.12 82 SER A N 1
ATOM 630 C CA . SER A 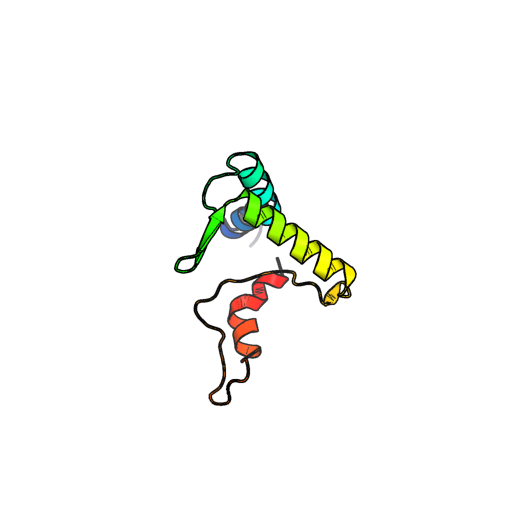1 82 ? 2.885 -16.905 -1.121 1.00 78.12 82 SER A CA 1
ATOM 631 C C . SER A 1 82 ? 3.993 -16.404 -2.041 1.00 78.12 82 SER A C 1
ATOM 633 O O . SER A 1 82 ? 3.822 -16.220 -3.250 1.00 78.12 82 SER A O 1
ATOM 635 N N . LEU A 1 83 ? 5.173 -16.207 -1.452 1.00 84.88 83 LEU A N 1
ATOM 636 C CA . LEU A 1 83 ? 6.385 -15.878 -2.190 1.00 84.88 83 LEU A CA 1
ATOM 637 C C . LEU A 1 83 ? 7.075 -17.182 -2.630 1.00 84.88 83 LEU A C 1
ATOM 639 O O . LEU A 1 83 ? 7.481 -17.948 -1.752 1.00 84.88 83 LEU A O 1
ATOM 643 N N . PRO A 1 84 ? 7.249 -17.446 -3.941 1.00 88.12 84 PRO A N 1
ATOM 644 C CA . PRO A 1 84 ? 7.880 -18.672 -4.414 1.00 88.12 84 PRO A CA 1
ATOM 645 C C . PRO A 1 84 ? 9.340 -18.723 -3.958 1.00 88.12 84 PRO A C 1
ATOM 647 O O . PRO A 1 84 ? 10.142 -17.822 -4.240 1.00 88.12 84 PRO A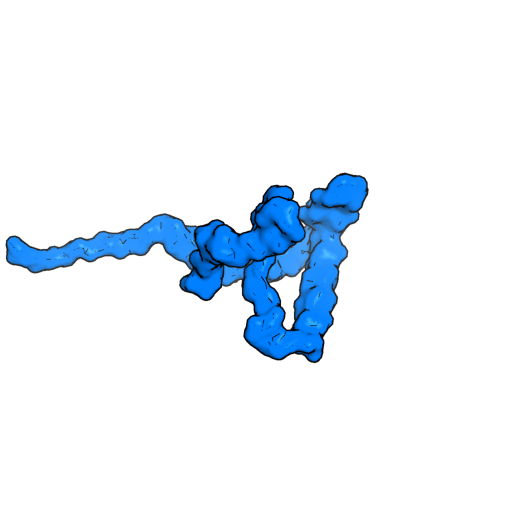 O 1
ATOM 650 N N . LYS A 1 85 ? 9.680 -19.788 -3.233 1.00 94.31 85 LYS A N 1
ATOM 651 C CA . LYS A 1 85 ? 11.000 -20.029 -2.646 1.00 94.31 85 LYS A CA 1
ATOM 652 C C . LYS A 1 85 ? 11.473 -21.441 -2.984 1.00 94.31 85 LYS A C 1
ATOM 654 O O . LYS A 1 85 ? 10.663 -22.346 -3.142 1.00 94.31 85 LYS A O 1
ATOM 659 N N . ASN A 1 86 ? 12.786 -21.628 -3.086 1.00 92.75 86 ASN A N 1
ATOM 660 C CA . ASN A 1 86 ? 13.385 -22.959 -3.168 1.00 92.75 86 ASN A CA 1
ATOM 661 C C . ASN A 1 86 ? 13.405 -23.641 -1.778 1.00 92.75 86 ASN A C 1
ATOM 663 O O . ASN A 1 86 ? 13.154 -22.965 -0.777 1.00 92.75 86 ASN A O 1
ATOM 667 N N . PRO A 1 87 ? 13.761 -24.938 -1.678 1.00 91.62 87 PRO A N 1
ATOM 668 C CA . PRO A 1 87 ? 13.846 -25.638 -0.388 1.00 91.62 87 PRO A CA 1
ATOM 669 C C . PRO A 1 87 ? 14.811 -25.002 0.630 1.00 91.62 87 PRO A C 1
ATOM 671 O O . PRO A 1 87 ? 14.635 -25.145 1.830 1.00 91.62 87 PRO A O 1
ATOM 674 N N . SER A 1 88 ? 15.805 -24.242 0.160 1.00 90.00 88 SER A N 1
ATOM 675 C CA . SER A 1 88 ? 16.742 -23.470 0.991 1.00 90.00 88 SER A CA 1
ATOM 676 C C . SER A 1 88 ? 16.199 -22.082 1.392 1.00 90.00 88 SER A C 1
ATOM 678 O O . SER A 1 88 ? 16.923 -21.293 1.997 1.00 90.00 88 SER A O 1
ATOM 680 N N . GLY A 1 89 ? 14.959 -21.737 1.027 1.00 90.62 89 GLY A N 1
ATOM 681 C CA . GLY A 1 89 ? 14.297 -20.470 1.355 1.00 90.62 89 GLY A CA 1
ATOM 682 C C . GLY A 1 89 ? 14.616 -19.291 0.427 1.00 90.62 89 GLY A C 1
ATOM 683 O O . GLY A 1 89 ? 14.062 -18.203 0.607 1.00 90.62 89 GLY A O 1
ATOM 684 N N . LYS A 1 90 ? 15.469 -19.469 -0.590 1.00 92.75 90 LYS A N 1
ATOM 685 C CA . LYS A 1 90 ? 15.797 -18.408 -1.555 1.00 92.75 90 LYS A CA 1
ATOM 686 C C . LYS A 1 90 ? 14.624 -18.148 -2.490 1.00 92.75 90 LYS A C 1
ATOM 688 O O . LYS A 1 90 ? 14.049 -19.077 -3.049 1.00 92.75 90 LYS A O 1
ATOM 693 N N . ILE A 1 91 ? 14.333 -16.870 -2.719 1.00 92.06 91 ILE A N 1
ATOM 694 C CA . ILE A 1 91 ? 13.270 -16.426 -3.625 1.00 92.06 91 ILE A CA 1
ATOM 695 C C . ILE A 1 91 ? 13.587 -16.834 -5.067 1.00 92.06 91 ILE A C 1
ATOM 697 O O . ILE A 1 91 ? 14.646 -16.504 -5.612 1.00 92.06 91 ILE A O 1
ATOM 701 N N . LEU A 1 92 ? 12.622 -17.475 -5.720 1.00 92.75 92 LEU A N 1
ATOM 702 C CA . LEU A 1 92 ? 12.707 -17.886 -7.117 1.00 92.75 92 LEU A CA 1
ATOM 703 C C . LEU A 1 92 ? 12.376 -16.710 -8.051 1.00 92.75 92 LEU A C 1
ATOM 705 O O . LEU A 1 92 ? 11.286 -16.602 -8.607 1.00 92.75 92 LEU A O 1
ATOM 709 N N . LYS A 1 93 ? 13.348 -15.810 -8.268 1.00 90.31 93 LYS A N 1
ATOM 710 C CA . LYS A 1 93 ? 13.171 -14.610 -9.118 1.00 90.31 93 LYS A CA 1
ATOM 711 C C . LYS A 1 93 ? 12.718 -14.923 -10.550 1.00 90.31 93 LYS A C 1
ATOM 713 O O . LYS A 1 93 ? 12.022 -14.111 -11.149 1.00 90.31 93 LYS A O 1
ATOM 718 N N . ARG A 1 94 ? 13.135 -16.061 -11.121 1.00 91.88 94 ARG A N 1
ATOM 719 C CA . ARG A 1 94 ? 12.718 -16.480 -12.474 1.00 91.88 94 ARG A CA 1
ATOM 720 C C . ARG A 1 94 ? 11.209 -16.688 -12.540 1.00 91.88 94 ARG A C 1
ATOM 722 O O . ARG A 1 94 ? 10.563 -16.210 -13.460 1.00 91.88 94 ARG A O 1
ATOM 729 N N . GLU A 1 95 ? 10.666 -17.350 -11.531 1.00 89.56 95 GLU A N 1
ATOM 730 C CA . GLU A 1 95 ? 9.241 -17.622 -11.433 1.00 89.56 95 GLU A CA 1
ATOM 731 C C . GLU A 1 95 ? 8.441 -16.352 -11.143 1.00 89.56 95 GLU A C 1
ATOM 733 O O . GLU A 1 95 ? 7.418 -16.123 -11.775 1.00 89.56 95 GLU A O 1
ATOM 738 N N . LEU A 1 96 ? 8.960 -15.458 -10.295 1.00 87.00 96 LEU A N 1
ATOM 739 C CA . LEU A 1 96 ? 8.364 -14.131 -10.113 1.00 87.00 96 LEU A CA 1
ATOM 740 C C . LEU A 1 96 ? 8.281 -13.338 -11.425 1.00 87.00 96 LEU A C 1
ATOM 742 O O . LEU A 1 96 ? 7.261 -12.711 -11.693 1.00 87.00 96 LEU A O 1
ATOM 746 N N . ARG A 1 97 ? 9.325 -13.380 -12.264 1.00 85.81 97 ARG A N 1
ATOM 747 C CA . ARG A 1 97 ? 9.303 -12.734 -13.588 1.00 85.81 97 ARG A CA 1
ATOM 748 C C . ARG A 1 97 ? 8.326 -13.407 -14.547 1.00 85.81 97 ARG A C 1
ATOM 750 O O . ARG A 1 97 ? 7.655 -12.701 -15.282 1.00 85.81 97 ARG A O 1
ATOM 757 N N . ALA A 1 98 ? 8.209 -14.732 -14.524 1.00 86.19 98 ALA A N 1
ATOM 758 C CA . ALA A 1 98 ? 7.217 -15.434 -15.338 1.00 86.19 98 ALA A CA 1
ATOM 759 C C . ALA A 1 98 ? 5.779 -15.078 -14.916 1.00 86.19 98 ALA A C 1
ATOM 761 O O . ALA A 1 98 ? 4.938 -14.816 -15.767 1.00 86.19 98 ALA A O 1
ATOM 762 N N . ARG A 1 99 ? 5.514 -15.007 -13.603 1.00 84.69 99 ARG A N 1
ATOM 763 C CA . ARG A 1 99 ? 4.189 -14.686 -13.047 1.00 84.69 99 ARG A CA 1
ATOM 764 C C . ARG A 1 99 ? 3.805 -13.207 -13.199 1.00 84.69 99 ARG A C 1
ATOM 766 O O . ARG A 1 99 ? 2.625 -12.905 -13.334 1.00 84.69 99 ARG A O 1
ATOM 773 N N . HIS A 1 100 ? 4.772 -12.284 -13.148 1.00 81.75 100 HIS A N 1
ATOM 774 C CA . HIS A 1 100 ? 4.498 -10.844 -12.993 1.00 81.75 100 HIS A CA 1
ATOM 775 C C . HIS A 1 100 ? 5.281 -9.920 -13.941 1.00 81.75 100 HIS A C 1
ATOM 777 O O . HIS A 1 100 ? 5.136 -8.703 -13.861 1.00 81.75 100 HIS A O 1
ATOM 783 N N . GLY A 1 101 ? 6.115 -10.450 -14.838 1.00 76.25 101 GLY A N 1
ATOM 784 C CA . GLY A 1 101 ? 6.986 -9.655 -15.716 1.00 76.25 101 GLY A CA 1
ATOM 785 C C . GLY A 1 101 ? 6.227 -8.719 -16.658 1.00 76.25 101 GLY A C 1
ATOM 786 O O . GLY A 1 101 ? 6.667 -7.593 -16.870 1.00 76.25 101 GLY A O 1
ATOM 787 N N . GLY A 1 102 ? 5.044 -9.133 -17.122 1.00 75.62 102 GLY A N 1
ATOM 788 C CA . GLY A 1 102 ? 4.179 -8.313 -17.978 1.00 75.62 102 GLY A CA 1
ATOM 789 C C . GLY A 1 102 ? 3.623 -7.052 -17.305 1.00 75.62 102 GLY A C 1
ATOM 790 O O . GLY A 1 102 ? 3.133 -6.164 -17.995 1.00 75.62 102 GLY A O 1
ATOM 791 N N . LEU A 1 103 ? 3.728 -6.926 -15.975 1.00 69.19 103 LEU A N 1
ATOM 792 C CA . LEU A 1 103 ? 3.322 -5.704 -15.273 1.00 69.19 103 LEU A CA 1
ATOM 793 C C . LEU A 1 103 ? 4.209 -4.512 -15.643 1.00 69.19 103 LEU A C 1
ATOM 795 O O . LEU A 1 103 ? 3.720 -3.393 -15.659 1.00 69.19 103 LEU A O 1
ATOM 799 N N . ALA A 1 104 ? 5.490 -4.742 -15.954 1.00 60.47 104 ALA A N 1
ATOM 800 C CA . ALA A 1 104 ? 6.453 -3.678 -16.242 1.00 60.47 104 ALA A CA 1
ATOM 801 C C . ALA A 1 104 ? 6.381 -3.130 -17.676 1.00 60.47 104 ALA A C 1
ATOM 803 O O . ALA A 1 104 ? 6.929 -2.061 -17.936 1.00 60.47 104 ALA A O 1
ATOM 804 N N . GLU A 1 105 ? 5.725 -3.850 -18.588 1.00 60.03 105 GLU A N 1
ATOM 805 C CA . GLU A 1 105 ? 5.545 -3.441 -19.989 1.00 60.03 105 GLU A CA 1
ATOM 806 C C . GLU A 1 105 ? 4.254 -2.632 -20.203 1.00 60.03 105 GLU A C 1
ATOM 808 O O . GLU A 1 105 ? 3.915 -2.271 -21.330 1.00 60.03 105 GLU A O 1
ATOM 813 N N . SER A 1 106 ? 3.528 -2.347 -19.112 1.00 48.84 106 SER A N 1
ATOM 814 C CA . SER A 1 106 ? 2.252 -1.636 -19.105 1.00 48.84 106 SER A CA 1
ATOM 815 C C . SER A 1 106 ? 2.336 -0.225 -18.532 1.00 48.84 106 SER A C 1
ATOM 817 O O . SER A 1 106 ? 2.598 -0.099 -17.315 1.00 48.84 106 SER A O 1
#

Radius of gyration: 19.09 Å; chains: 1; bounding box: 33×37×66 Å

Foldseek 3Di:
DDDDDPPDDDPVVVVVVVCVVCPPLNVLVVVCVVFVQCFDDDDPPDTDGSVRVNVVVVVVVVVCVVPDDPVPDDPDDDDDPDFDADPVRHGPVVVVCVVCVVVVVD